Protein AF-A0A182YSR5-F1 (afdb_monomer)

Mean predicted aligned error: 7.24 Å

Nearest PDB structures (foldseek):
  7ala-assembly1_D-2  TM=9.320E-01  e=1.794E-05  Homo sapiens
  6z80-assembly1_A  TM=9.491E-01  e=2.143E-05  Homo sapiens
  1is7-assembly1_B  TM=9.498E-01  e=1.904E-05  Rattus norvegicus
  7alc-assembly1_D-2  TM=9.267E-01  e=1.691E-05  Homo sap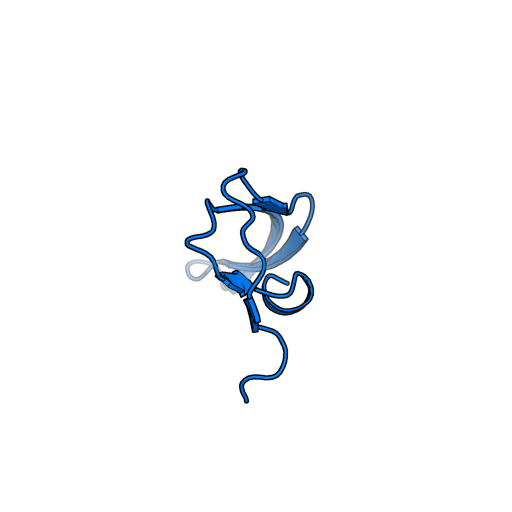iens
  1wm9-assembly1_A  TM=9.522E-01  e=9.995E-05  Thermus thermophilus HB8

Sequence (53 aa):
LNGAVFDEDHDEMVVVKDIEMFSMCEHHLVPFYGKVSIGYLPCKKILGLSKLA

Radius of gyration: 14.76 Å; Cα contacts (8 Å, |Δi|>4): 81; chains: 1; bounding box: 30×18×38 Å

InterPro domains:
  IPR001474 GTP cyclohydrolase I [PTHR11109] (1-53)
  IPR018234 GTP cyclohydrolase I, conserved site [PS00859] (12-28)
  IPR020602 GTP cyclohydrolase I domain [PF01227] (3-53)
  IPR043133 GTP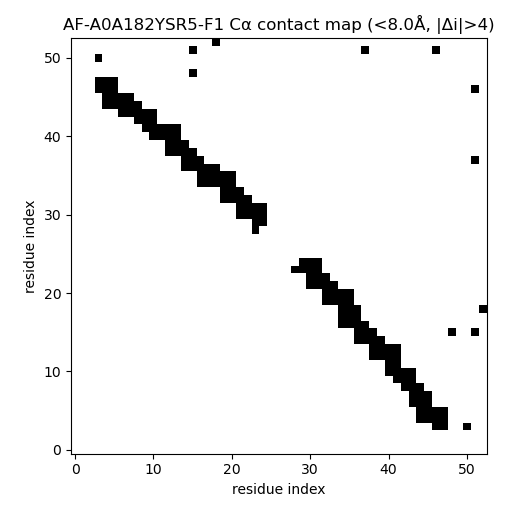 cyclohydrolase I, C-terminal/NADPH-dependent 7-cyano-7-deazaguanine reductase [G3DSA:3.30.1130.10] (3-53)

Structure (mmCIF, N/CA/C/O backbone):
data_AF-A0A182YSR5-F1
#
_entry.id   AF-A0A182YSR5-F1
#
loop_
_atom_site.group_PDB
_atom_site.id
_atom_site.type_symbol
_atom_site.label_atom_id
_atom_site.label_alt_id
_atom_site.label_comp_id
_atom_site.label_asym_id
_atom_site.label_entity_id
_atom_site.label_seq_id
_atom_site.pdbx_PDB_ins_code
_atom_site.Cartn_x
_atom_site.Cartn_y
_atom_site.Cartn_z
_atom_site.occupancy
_atom_site.B_iso_or_equiv
_atom_site.auth_seq_id
_atom_site.auth_comp_id
_atom_site.auth_asym_id
_atom_site.auth_atom_id
_atom_site.pdbx_PDB_model_num
ATOM 1 N N . LEU A 1 1 ? 7.440 -6.371 17.564 1.00 46.38 1 LEU A N 1
ATOM 2 C CA . LEU A 1 1 ? 6.785 -6.631 16.260 1.00 46.38 1 LEU A CA 1
ATOM 3 C C . LEU A 1 1 ? 5.295 -6.241 16.204 1.00 46.38 1 LEU A C 1
ATOM 5 O O . LEU A 1 1 ? 4.818 -6.032 15.102 1.00 46.38 1 LEU A O 1
ATOM 9 N N . ASN A 1 2 ? 4.579 -6.054 17.326 1.00 48.75 2 ASN A N 1
ATOM 10 C CA . ASN A 1 2 ? 3.112 -5.844 17.349 1.00 48.75 2 ASN A CA 1
ATOM 11 C C . ASN A 1 2 ? 2.664 -4.377 17.568 1.00 48.75 2 ASN A C 1
ATOM 13 O O . ASN A 1 2 ? 1.655 -4.133 18.212 1.00 48.75 2 ASN A O 1
ATOM 17 N N . GLY A 1 3 ? 3.434 -3.388 17.105 1.00 55.34 3 GLY A N 1
ATOM 18 C CA . GLY A 1 3 ? 3.248 -1.977 17.500 1.00 55.34 3 GLY A CA 1
ATOM 19 C C . GLY A 1 3 ? 2.263 -1.150 16.665 1.00 55.34 3 GLY A C 1
ATOM 20 O O . GLY A 1 3 ? 2.237 0.063 16.821 1.00 55.34 3 GLY A O 1
ATOM 21 N N . ALA A 1 4 ? 1.523 -1.761 15.740 1.00 60.28 4 ALA A N 1
ATOM 22 C CA . ALA A 1 4 ? 0.632 -1.041 14.827 1.00 60.28 4 ALA A CA 1
ATOM 23 C C . ALA A 1 4 ? -0.707 -1.764 14.641 1.00 60.28 4 ALA A C 1
ATOM 25 O O . ALA A 1 4 ? -1.301 -1.672 13.578 1.00 60.28 4 ALA A O 1
ATOM 26 N N . VAL A 1 5 ? -1.149 -2.544 15.628 1.00 61.59 5 VAL A N 1
ATO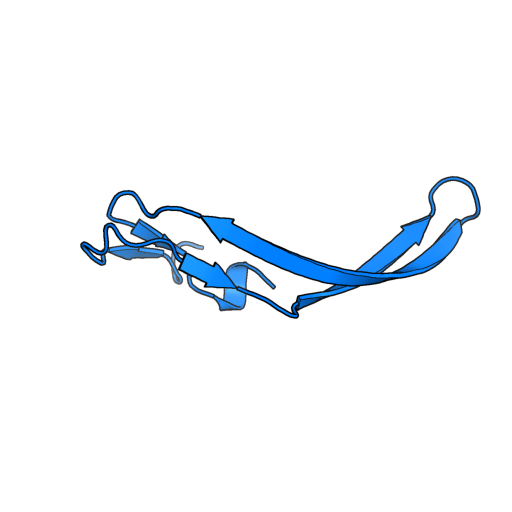M 27 C CA . VAL A 1 5 ? -2.513 -3.082 15.648 1.00 61.59 5 VAL A CA 1
ATOM 28 C C . VAL A 1 5 ? -3.246 -2.347 16.753 1.00 61.59 5 VAL A C 1
ATOM 30 O O . VAL A 1 5 ? -2.844 -2.431 17.912 1.00 61.59 5 VAL A O 1
ATOM 33 N N . PHE A 1 6 ? -4.265 -1.592 16.372 1.00 67.38 6 PHE A N 1
ATOM 34 C CA . PHE A 1 6 ? -5.083 -0.803 17.279 1.00 67.38 6 PHE A CA 1
ATOM 35 C C . PHE A 1 6 ? -6.411 -1.537 17.463 1.00 67.38 6 PHE A C 1
ATOM 37 O O . PHE A 1 6 ? -7.052 -1.898 16.476 1.00 67.38 6 PHE A O 1
ATOM 44 N N . ASP A 1 7 ? -6.791 -1.818 18.710 1.00 58.72 7 ASP A N 1
ATOM 45 C CA . ASP A 1 7 ? -8.144 -2.282 19.028 1.00 58.72 7 ASP A CA 1
ATOM 46 C C . ASP A 1 7 ? -9.060 -1.050 18.998 1.00 58.72 7 ASP A C 1
ATOM 48 O O . ASP A 1 7 ? -9.161 -0.302 19.970 1.00 58.72 7 ASP A O 1
ATOM 52 N N . GLU A 1 8 ? -9.663 -0.805 17.841 1.00 63.12 8 GLU A N 1
ATOM 53 C CA . GLU A 1 8 ? -10.726 0.178 17.648 1.00 63.12 8 GLU A CA 1
ATOM 54 C C . GLU A 1 8 ? -11.975 -0.599 17.224 1.00 63.12 8 GLU A C 1
ATOM 56 O O . GLU A 1 8 ? -11.932 -1.389 16.277 1.00 63.12 8 GLU A O 1
ATOM 61 N N . ASP A 1 9 ? -13.086 -0.388 17.936 1.00 61.28 9 ASP A N 1
ATOM 62 C CA . ASP A 1 9 ? -14.403 -0.998 17.675 1.00 61.28 9 ASP A CA 1
ATOM 63 C C . ASP A 1 9 ? -15.073 -0.298 16.466 1.00 61.28 9 ASP A C 1
ATOM 65 O O . ASP A 1 9 ? -16.185 0.222 16.530 1.00 61.28 9 ASP A O 1
ATOM 69 N N . HIS A 1 10 ? -14.332 -0.202 15.360 1.00 64.44 10 HIS A N 1
ATOM 70 C CA . HIS A 1 10 ? -14.799 0.3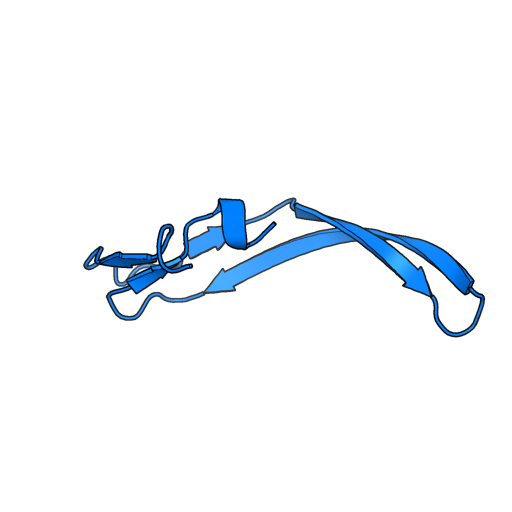30 14.087 1.00 64.44 10 HIS A CA 1
ATOM 71 C C . HIS A 1 10 ? -15.200 -0.826 13.170 1.00 64.44 10 HIS A C 1
ATOM 73 O O . HIS A 1 10 ? -14.350 -1.536 12.636 1.00 64.44 10 HIS A O 1
ATOM 79 N N . ASP A 1 11 ? -16.505 -0.953 12.940 1.00 68.38 11 ASP A N 1
ATOM 80 C CA . ASP A 1 11 ? -17.105 -1.918 12.008 1.00 68.38 11 ASP A CA 1
ATOM 81 C C . ASP A 1 11 ? -17.327 -1.307 10.605 1.00 68.38 11 ASP A C 1
ATOM 83 O O . ASP A 1 11 ? -18.141 -1.785 9.812 1.00 68.38 11 ASP A O 1
ATOM 87 N N . GLU A 1 12 ? -16.627 -0.214 10.290 1.00 78.81 12 GLU A N 1
ATOM 88 C CA . GLU A 1 12 ? -16.716 0.491 9.009 1.00 78.81 12 GLU A CA 1
ATOM 89 C C . GLU A 1 12 ? -15.568 0.101 8.071 1.00 78.81 12 GLU A C 1
ATOM 91 O O . GLU A 1 12 ? -14.472 -0.256 8.501 1.00 78.81 12 GLU A O 1
ATOM 96 N N . MET A 1 13 ? -15.804 0.168 6.757 1.00 82.12 13 MET A N 1
ATOM 97 C CA . MET A 1 13 ? -14.784 -0.163 5.761 1.00 82.12 13 MET A CA 1
ATOM 98 C C . MET A 1 13 ? -13.619 0.831 5.817 1.00 82.12 13 MET A C 1
ATOM 100 O O . MET A 1 13 ? -13.796 2.026 5.586 1.00 82.12 13 MET A O 1
ATOM 104 N N . VAL A 1 14 ? -12.407 0.318 6.014 1.00 85.19 14 VAL A N 1
ATOM 105 C CA . VAL A 1 14 ? -11.170 1.095 5.921 1.00 85.19 14 VAL A CA 1
ATOM 106 C C . VAL A 1 14 ? -10.619 0.963 4.509 1.00 85.19 14 VAL A C 1
ATOM 108 O O . VAL A 1 14 ? -10.412 -0.146 4.016 1.00 85.19 14 VAL A O 1
ATOM 111 N N . VAL A 1 15 ? -10.364 2.096 3.851 1.00 86.81 15 VAL A N 1
ATOM 112 C CA . VAL A 1 15 ? -9.790 2.128 2.501 1.00 86.81 15 VAL A CA 1
ATOM 113 C C . VAL A 1 15 ? -8.556 3.020 2.470 1.00 86.81 15 VAL A C 1
ATOM 115 O O . VAL A 1 15 ? -8.630 4.206 2.779 1.00 86.81 15 VAL A O 1
ATOM 118 N N . VAL A 1 16 ? -7.435 2.457 2.025 1.00 89.44 16 VAL A N 1
ATOM 119 C CA . VAL A 1 16 ? -6.197 3.178 1.716 1.00 89.44 16 VAL A CA 1
ATOM 120 C C . VAL A 1 16 ? -6.049 3.225 0.204 1.00 89.44 16 VAL A C 1
ATOM 122 O O . VAL A 1 16 ? -6.039 2.186 -0.454 1.00 89.44 16 VAL A O 1
ATOM 125 N N . LYS A 1 17 ? -5.981 4.427 -0.363 1.00 91.25 17 LYS A N 1
ATOM 126 C CA . LYS A 1 17 ? -5.884 4.651 -1.812 1.00 91.25 17 LYS A CA 1
ATOM 127 C C . LYS A 1 17 ? -4.561 5.313 -2.163 1.00 91.25 17 LYS A C 1
ATOM 129 O O . LYS A 1 17 ? -3.878 5.834 -1.287 1.00 91.25 17 LYS A O 1
ATOM 134 N N . ASP A 1 18 ? -4.248 5.302 -3.456 1.00 91.94 18 ASP A N 1
ATOM 135 C CA . ASP A 1 18 ? -3.100 6.008 -4.030 1.00 91.94 18 ASP A CA 1
ATOM 136 C C . ASP A 1 18 ? -1.736 5.575 -3.458 1.00 91.94 18 ASP A C 1
ATOM 138 O O . ASP A 1 18 ? -0.802 6.370 -3.418 1.00 91.94 18 ASP A O 1
ATOM 142 N N . ILE A 1 19 ? -1.593 4.303 -3.063 1.00 92.44 19 ILE A N 1
ATOM 143 C CA . ILE A 1 19 ? -0.302 3.742 -2.644 1.00 92.44 19 ILE A CA 1
ATOM 144 C C . ILE A 1 19 ? 0.575 3.586 -3.888 1.00 92.44 19 ILE A C 1
ATOM 146 O O . ILE A 1 19 ? 0.217 2.842 -4.805 1.00 92.44 19 ILE A O 1
ATOM 150 N N . GLU A 1 20 ? 1.709 4.282 -3.934 1.00 93.62 20 GLU A N 1
ATOM 151 C CA . GLU A 1 20 ? 2.677 4.143 -5.022 1.00 93.62 20 GLU A CA 1
ATOM 152 C C . GLU A 1 20 ? 3.292 2.740 -5.009 1.00 93.62 20 GLU A C 1
ATOM 154 O O . GLU A 1 20 ? 3.825 2.286 -3.997 1.00 93.62 20 GLU A O 1
ATOM 159 N N . MET A 1 21 ? 3.211 2.039 -6.139 1.00 94.56 21 MET A N 1
ATOM 160 C CA . MET A 1 21 ? 3.701 0.673 -6.283 1.00 94.56 21 MET A CA 1
ATOM 161 C C . MET A 1 21 ? 4.756 0.606 -7.378 1.00 94.56 21 MET A C 1
ATOM 163 O O . MET A 1 21 ? 4.541 1.056 -8.505 1.00 94.56 21 MET A O 1
ATOM 167 N N . PHE A 1 22 ? 5.889 0.008 -7.023 1.00 95.56 22 PHE A N 1
ATOM 168 C CA . PHE A 1 22 ? 7.028 -0.228 -7.896 1.00 95.56 22 PHE A CA 1
ATOM 169 C C . PHE A 1 22 ? 7.320 -1.726 -7.876 1.00 95.56 22 PHE A C 1
ATOM 171 O O . PHE A 1 22 ? 7.516 -2.308 -6.808 1.00 95.56 22 PHE A O 1
ATOM 178 N N . SER A 1 23 ? 7.336 -2.3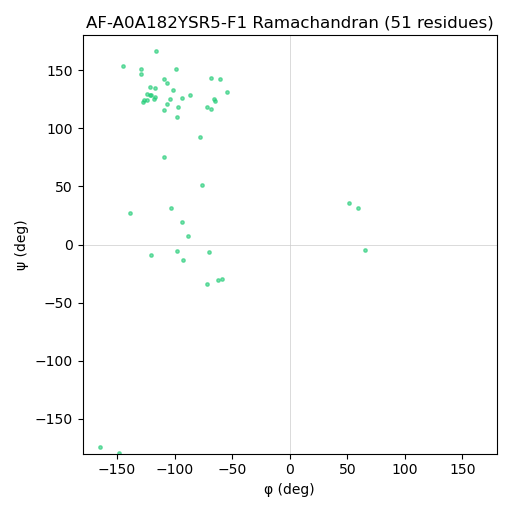69 -9.040 1.00 95.88 23 SER A N 1
ATOM 179 C CA . SER A 1 23 ? 7.648 -3.795 -9.140 1.00 95.88 23 SER A CA 1
ATOM 180 C C . SER A 1 23 ? 8.352 -4.120 -10.455 1.00 95.88 23 SER A C 1
ATOM 182 O O . SER A 1 23 ? 8.652 -3.238 -11.258 1.00 95.88 23 SER A O 1
ATOM 184 N N . MET A 1 24 ? 8.670 -5.396 -10.649 1.00 96.00 24 MET A N 1
ATOM 185 C CA . MET A 1 24 ? 9.429 -5.906 -11.783 1.00 96.00 24 MET A CA 1
ATOM 186 C C . MET A 1 24 ? 8.590 -6.936 -12.527 1.00 96.00 24 MET A C 1
ATOM 188 O O . MET A 1 24 ? 8.079 -7.881 -11.932 1.00 96.00 24 MET A O 1
ATOM 192 N N . CYS A 1 25 ? 8.455 -6.769 -13.840 1.00 95.06 25 CYS A N 1
ATOM 193 C CA . CYS A 1 25 ? 7.838 -7.782 -14.681 1.00 95.06 25 CYS A CA 1
ATOM 194 C C . CYS A 1 25 ? 8.765 -8.999 -14.740 1.00 95.06 25 CYS A C 1
ATOM 196 O O . CYS A 1 25 ? 9.870 -8.895 -15.265 1.00 95.06 25 CYS A O 1
ATOM 198 N N . GLU A 1 26 ? 8.324 -10.152 -14.245 1.00 96.06 26 GLU A N 1
ATOM 199 C CA . GLU A 1 26 ? 9.145 -11.371 -14.221 1.00 96.06 26 GLU A CA 1
ATOM 200 C C . GLU A 1 26 ? 9.547 -11.863 -15.620 1.00 96.06 26 GLU A C 1
ATOM 202 O O . GLU A 1 26 ? 10.641 -12.387 -15.802 1.00 96.06 26 GLU A O 1
ATOM 207 N N . HIS A 1 27 ? 8.705 -11.622 -16.628 1.00 94.00 27 HIS A N 1
ATOM 208 C CA . HIS A 1 27 ? 8.940 -12.075 -18.000 1.00 94.00 27 HIS A CA 1
ATOM 209 C C . HIS A 1 27 ? 10.064 -11.316 -18.708 1.00 94.00 27 HIS A C 1
ATOM 211 O O . HIS A 1 27 ? 10.768 -11.879 -19.540 1.00 94.00 27 HIS A O 1
ATOM 217 N N . HIS A 1 28 ? 10.212 -10.027 -18.403 1.00 96.62 28 HIS A N 1
ATOM 218 C CA . HIS A 1 28 ? 11.112 -9.133 -19.138 1.00 96.62 28 HIS A CA 1
ATOM 219 C C . HIS A 1 28 ? 12.193 -8.519 -18.250 1.00 96.62 28 HIS A C 1
ATOM 221 O O . HIS A 1 28 ? 13.102 -7.872 -18.761 1.00 96.62 28 HIS A O 1
ATOM 227 N N . LEU A 1 29 ? 12.085 -8.696 -16.930 1.00 93.94 29 LEU A N 1
ATOM 228 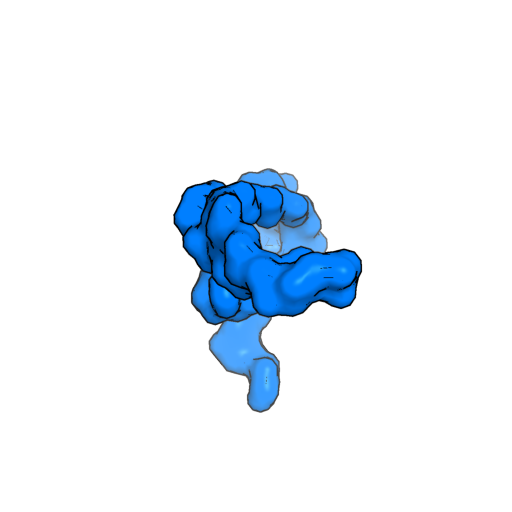C CA . LEU A 1 29 ? 12.909 -8.032 -15.922 1.00 93.94 29 LEU A CA 1
ATOM 229 C C . LEU A 1 29 ? 12.941 -6.507 -16.108 1.00 93.94 29 LEU A C 1
ATOM 231 O O . LEU A 1 29 ? 13.952 -5.853 -15.864 1.00 93.94 29 LEU A O 1
ATOM 235 N N . VAL A 1 30 ? 11.808 -5.940 -16.528 1.00 95.56 30 VAL A N 1
ATOM 236 C C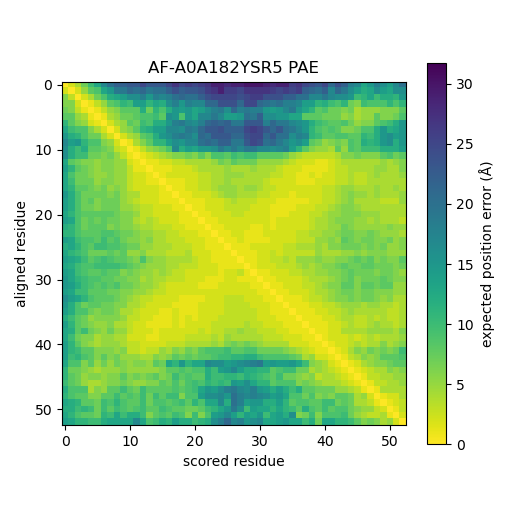A . VAL A 1 30 ? 11.617 -4.497 -16.715 1.00 95.56 30 VAL A CA 1
ATOM 237 C C . VAL A 1 30 ? 10.739 -3.955 -15.584 1.00 95.56 30 VAL A C 1
ATOM 239 O O . VAL A 1 30 ? 9.757 -4.616 -15.222 1.00 95.56 30 VAL A O 1
ATOM 242 N N . PRO A 1 31 ? 11.049 -2.769 -15.031 1.00 95.06 31 PRO A N 1
ATOM 243 C CA . PRO A 1 31 ? 10.201 -2.128 -14.037 1.00 95.06 31 PRO A CA 1
ATOM 244 C C . PRO A 1 31 ? 8.797 -1.826 -14.568 1.00 95.06 31 PRO A C 1
ATOM 246 O O . PRO A 1 31 ? 8.634 -1.382 -15.705 1.00 95.06 31 PRO A O 1
ATOM 249 N N . PHE A 1 32 ? 7.789 -1.995 -13.718 1.00 96.06 32 PHE A N 1
ATOM 250 C CA . PHE A 1 32 ? 6.475 -1.395 -13.918 1.00 96.06 32 PHE A CA 1
ATOM 251 C C . PHE A 1 32 ? 6.036 -0.657 -12.655 1.00 96.06 32 PHE A C 1
ATOM 253 O O . PHE A 1 32 ? 6.423 -1.002 -11.536 1.00 96.06 32 PHE A O 1
ATOM 260 N N . TYR A 1 33 ? 5.229 0.380 -12.862 1.00 97.12 33 TYR A N 1
ATOM 261 C CA . TYR A 1 33 ? 4.796 1.299 -11.819 1.00 97.12 33 TYR A CA 1
ATOM 262 C C . TYR A 1 33 ? 3.283 1.438 -11.858 1.00 97.12 33 TYR A C 1
ATOM 264 O O . TYR A 1 33 ? 2.674 1.394 -12.930 1.00 97.12 33 TYR A O 1
ATOM 272 N N . GLY A 1 34 ? 2.673 1.630 -10.698 1.00 95.38 34 GLY A N 1
ATOM 273 C CA . GLY A 1 34 ? 1.235 1.799 -10.603 1.00 95.38 34 GLY A CA 1
ATOM 274 C C . GLY A 1 34 ? 0.801 2.371 -9.268 1.00 95.38 34 GLY A C 1
ATOM 275 O O . GLY A 1 34 ? 1.615 2.751 -8.428 1.00 95.38 34 GLY A O 1
ATOM 276 N N . LYS A 1 35 ? -0.516 2.422 -9.088 1.00 95.12 35 LYS A N 1
ATOM 277 C CA . LYS A 1 35 ? -1.145 2.772 -7.820 1.00 95.12 35 LYS A CA 1
ATOM 278 C C . LYS A 1 35 ? -1.958 1.595 -7.319 1.00 95.12 35 LYS A C 1
ATOM 280 O O . LYS A 1 35 ? -2.715 0.998 -8.083 1.00 95.12 35 LYS A O 1
ATOM 285 N N . VAL A 1 36 ? -1.825 1.294 -6.037 1.00 94.50 36 VAL A N 1
ATOM 286 C CA . VAL A 1 36 ? -2.588 0.251 -5.356 1.00 94.50 36 VAL A CA 1
ATOM 287 C C . VAL A 1 36 ? -3.590 0.903 -4.413 1.00 94.50 36 VAL A C 1
ATOM 289 O O . VAL A 1 36 ? -3.338 1.943 -3.807 1.00 94.50 36 VAL A O 1
ATOM 292 N N . SE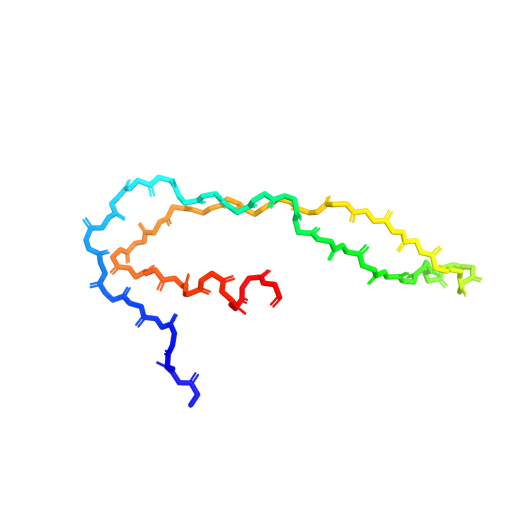R A 1 37 ? -4.773 0.305 -4.330 1.00 93.19 37 SER A N 1
ATOM 293 C CA . SER A 1 37 ? -5.788 0.654 -3.341 1.00 93.19 37 SER A CA 1
ATOM 294 C C . SER A 1 37 ? -6.157 -0.603 -2.568 1.00 93.19 37 SER A C 1
ATOM 296 O O . SER A 1 37 ? -6.438 -1.636 -3.172 1.00 93.19 37 SER A O 1
ATOM 298 N N . ILE A 1 38 ? -6.138 -0.514 -1.243 1.00 91.25 38 ILE A N 1
ATOM 299 C CA . ILE A 1 38 ? -6.423 -1.617 -0.327 1.00 91.25 38 ILE A CA 1
ATOM 300 C C . ILE A 1 38 ? -7.656 -1.236 0.485 1.00 91.25 38 ILE A C 1
ATOM 302 O O . ILE A 1 38 ? -7.686 -0.180 1.110 1.00 91.25 38 ILE A O 1
ATOM 306 N N . GLY A 1 39 ? -8.673 -2.093 0.474 1.00 90.81 39 GLY A N 1
ATOM 307 C CA . GLY A 1 39 ? -9.862 -1.958 1.308 1.00 90.81 39 GLY A CA 1
ATOM 308 C C . GLY A 1 39 ? -10.029 -3.189 2.186 1.00 90.81 39 GLY A C 1
ATOM 309 O O . GLY A 1 39 ? -9.879 -4.308 1.697 1.00 90.81 39 GLY A O 1
ATOM 310 N N . TYR A 1 40 ? -10.339 -2.999 3.464 1.00 87.25 40 TYR A N 1
ATOM 311 C CA . TYR A 1 40 ? -10.672 -4.093 4.371 1.00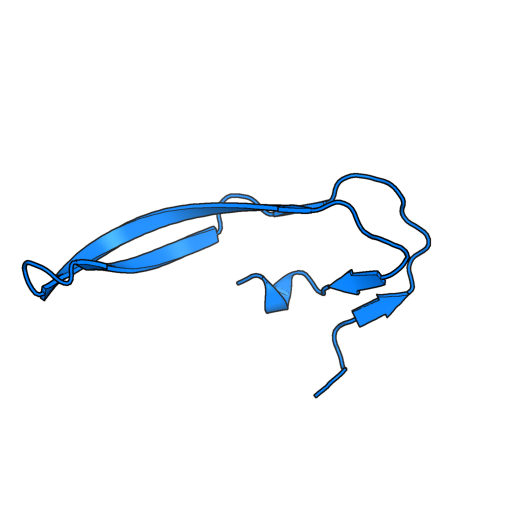 87.25 40 TYR A CA 1
ATOM 312 C C . TYR A 1 40 ? -11.746 -3.671 5.375 1.00 87.25 40 TYR A C 1
ATOM 314 O O . TYR A 1 40 ? -11.896 -2.490 5.687 1.00 87.25 40 TYR A O 1
ATOM 322 N N . LEU A 1 41 ? -12.511 -4.648 5.861 1.00 86.50 41 LEU A N 1
ATOM 323 C CA . LEU A 1 41 ? -13.453 -4.461 6.960 1.00 86.50 41 LEU A CA 1
ATOM 324 C C . LEU A 1 41 ? -12.766 -4.926 8.254 1.00 86.50 41 LEU A C 1
ATOM 326 O O . LEU A 1 41 ? -12.369 -6.096 8.317 1.00 86.50 41 LEU A O 1
ATOM 330 N N . PRO A 1 42 ? -12.557 -4.055 9.252 1.00 81.69 42 PRO A N 1
ATOM 331 C CA . PRO A 1 42 ? -11.938 -4.453 10.506 1.00 81.69 42 PRO A CA 1
ATOM 332 C C . PRO A 1 42 ? -12.875 -5.375 11.291 1.00 81.69 42 PRO A C 1
ATOM 334 O O . PRO A 1 42 ? -14.083 -5.172 11.329 1.00 81.69 42 PRO A O 1
ATOM 337 N N . CYS A 1 43 ? -12.303 -6.372 11.965 1.00 76.56 43 CYS A N 1
ATOM 338 C CA . CYS A 1 43 ? -12.997 -7.149 12.993 1.00 76.56 43 CYS A CA 1
ATOM 339 C C . CYS A 1 43 ? -12.401 -6.769 14.351 1.00 76.56 43 CYS A C 1
ATOM 341 O O . CYS A 1 43 ? -11.583 -7.517 14.894 1.00 76.56 43 CYS A O 1
ATOM 343 N N . LYS A 1 44 ? -12.757 -5.577 14.852 1.00 72.94 44 LYS A N 1
ATOM 344 C CA . LYS A 1 44 ? -12.281 -4.973 16.120 1.00 72.94 44 LYS A CA 1
ATOM 345 C C . LYS A 1 44 ? -10.796 -4.612 16.193 1.00 72.94 44 LYS A C 1
ATOM 347 O O . LYS A 1 44 ? -10.343 -4.051 17.181 1.00 72.94 44 LYS A O 1
ATOM 352 N N . LYS A 1 45 ? -10.027 -4.950 15.158 1.00 76.56 45 LYS A N 1
ATOM 353 C CA . LYS A 1 45 ? -8.592 -4.684 15.057 1.00 76.56 45 LYS A CA 1
ATOM 354 C C . LYS A 1 45 ? -8.292 -3.967 13.760 1.00 76.56 45 LYS A C 1
ATOM 356 O O . LYS A 1 45 ? -8.549 -4.497 12.679 1.00 76.56 45 LYS A O 1
ATOM 361 N N . ILE A 1 46 ? -7.691 -2.796 13.885 1.00 75.12 46 ILE A N 1
ATOM 362 C CA . ILE A 1 46 ? -7.226 -1.976 12.778 1.00 75.12 46 ILE A CA 1
ATOM 363 C C . ILE A 1 46 ? -5.719 -2.148 12.647 1.00 75.12 46 ILE A C 1
ATOM 365 O O . ILE A 1 46 ? -4.977 -2.078 13.629 1.00 75.12 46 ILE A O 1
ATOM 369 N N . LEU A 1 47 ? -5.255 -2.362 11.417 1.00 78.00 47 LEU A N 1
ATOM 370 C CA . LEU A 1 47 ? -3.837 -2.322 11.095 1.00 78.00 47 LEU A CA 1
ATOM 371 C C . LEU A 1 47 ? -3.442 -0.875 10.790 1.00 78.00 47 LEU A C 1
ATOM 373 O O . LEU A 1 47 ? -4.065 -0.206 9.966 1.00 78.00 47 LEU A O 1
ATOM 377 N N . GLY A 1 48 ? -2.386 -0.399 11.442 1.00 74.00 48 GLY A N 1
ATOM 378 C CA . GLY A 1 48 ? -1.833 0.928 11.238 1.00 74.00 48 GLY A CA 1
ATOM 379 C C . GLY A 1 48 ? -1.508 1.146 9.766 1.00 74.00 48 GLY A C 1
ATOM 380 O O . GLY A 1 48 ? -0.857 0.318 9.133 1.00 74.00 48 GLY A O 1
ATOM 381 N N . LEU A 1 49 ? -1.959 2.280 9.232 1.00 69.62 49 LEU A N 1
ATOM 382 C CA . LEU A 1 49 ? -1.936 2.575 7.797 1.00 69.62 49 LEU A CA 1
ATOM 383 C C . LEU A 1 49 ? -0.520 2.528 7.196 1.00 69.62 49 LEU A C 1
ATOM 385 O O . LEU A 1 49 ? -0.349 2.136 6.049 1.00 69.62 49 LEU A O 1
ATOM 389 N N . SER A 1 50 ? 0.508 2.831 7.992 1.00 67.06 50 SER A N 1
ATOM 390 C CA . SER A 1 50 ? 1.923 2.735 7.604 1.00 67.06 50 SER A CA 1
ATOM 391 C C . SER A 1 50 ? 2.452 1.306 7.442 1.00 67.06 50 SER A C 1
ATOM 393 O O . SER A 1 50 ? 3.601 1.129 7.059 1.00 67.06 50 SER A O 1
ATOM 395 N N . LYS A 1 51 ? 1.659 0.284 7.782 1.00 72.50 51 LYS A N 1
ATOM 396 C CA . LYS A 1 51 ? 1.959 -1.133 7.522 1.00 72.50 51 LYS A CA 1
ATOM 397 C C . LYS A 1 51 ? 1.271 -1.674 6.271 1.00 72.50 51 LYS A C 1
ATOM 399 O O . LYS A 1 51 ? 1.501 -2.827 5.923 1.00 72.50 51 LYS A O 1
ATOM 404 N N . LEU A 1 52 ? 0.419 -0.869 5.637 1.00 66.25 52 LEU A N 1
ATOM 405 C CA . LEU A 1 52 ? -0.218 -1.182 4.356 1.00 66.25 52 LEU A CA 1
ATOM 406 C C . LEU A 1 52 ? 0.577 -0.636 3.160 1.00 66.25 52 LEU A C 1
ATOM 408 O O . LEU A 1 52 ? 0.304 -1.036 2.031 1.00 66.25 52 LEU A O 1
ATOM 412 N N . ALA A 1 53 ? 1.541 0.250 3.425 1.00 59.16 53 ALA A N 1
ATOM 413 C CA . ALA A 1 53 ? 2.526 0.767 2.482 1.00 59.16 53 ALA A CA 1
ATOM 414 C C . ALA A 1 53 ? 3.912 0.172 2.768 1.00 59.16 53 ALA A C 1
ATOM 416 O O . ALA A 1 53 ? 4.178 -0.164 3.948 1.00 59.16 53 ALA A O 1
#

Solvent-accessible surface area (backbone atoms only — not comparable to full-atom values): 3452 Å² total; per-residue (Å²): 141,79,88,47,64,42,82,44,91,46,84,55,78,46,72,52,66,77,40,81,40,80,49,65,40,84,91,74,72,41,78,47,74,52,68,45,70,52,72,48,71,36,81,44,46,40,71,39,71,79,74,80,102

pLDDT: mean 80.99, std 14.54, range [46.38, 97.12]

Organism: Anopheles stephensi (NCBI:txid30069)

Foldseek 3Di:
DPPFKDQDPDQDKDKDWFQWDWDADPVPRHIDIDIDMDIDGDPRIDGHPVVVD

Secondary structure (DSSP, 8-state):
--TTEE-----SPEEEEEEEEEEEETTTTEEEEEEEEEEE--SS-EEPGGG--